Protein AF-A0A9W7B4X2-F1 (afdb_monomer)

Mean predicted aligned error: 4.39 Å

pLDDT: mean 91.76, std 8.65, range [45.5, 98.56]

Foldseek 3Di:
DDEAEAEFAPLLDDPNVVVVLVVLPDPHRYQYAREDCDQVSNVVSLVPHDCVSVPSVSYDYQNADLLDLVRLLVRLVVCVVVAVAHQEYEAEFADDDDPCRCSGQPVSLVSNCVSRVVRHDVNHDYHYDDDVVVVVVVVPDDD

Organism: NCBI:txid1714387

Nearest PDB structures (foldseek):
  3klp-assembly1_X-2  TM=8.507E-01  e=3.560E-06  Homo sapiens
  1fdv-assembly2_D  TM=8.115E-01  e=2.262E-06  Homo sapiens
  3u9l-assembly1_A-2  TM=7.909E-01  e=9.749E-07  Sinorhizobium meliloti
  1yxm-assembly1_B  TM=7.816E-01  e=1.637E-06  Homo sapiens
  1iol-assembly1_A-2  TM=8.169E-01  e=4.921E-06  Homo sapiens

Sequence (143 aa):
MSSKFALITGANRGLGFECVKTILRQTDPYHVLLCSRSVAAGEKAVASLPSSLSAPSRVSVIELDVTSPASITAAVASVKSLAPSLSVLVNNAGILEGEQTLSTNFDAVLAVTQAFMPLLADGSCITTTSSSCGTRFLASLPP

Radius of gyration: 15.55 Å; Cα contacts (8 Å, |Δi|>4): 226; chains: 1; bounding box: 34×35×49 Å

Solvent-accessible surface area (backbone atoms only — not comparable to full-atom values): 7870 Å² total; per-residue (Å²): 135,82,75,37,26,34,39,30,32,43,19,46,44,72,68,32,30,51,48,52,56,54,52,56,69,44,91,62,64,55,33,36,36,36,17,12,75,40,55,69,54,18,50,53,35,59,72,64,52,61,73,91,54,77,40,71,90,38,49,44,71,39,52,36,38,66,77,36,72,68,35,44,53,52,32,49,55,57,42,53,76,77,39,89,42,30,42,32,41,34,44,45,43,67,64,92,75,62,94,55,32,57,50,38,58,46,54,17,49,52,53,51,50,62,68,47,49,88,39,50,41,91,91,41,47,77,46,71,67,80,58,72,65,59,58,53,51,61,71,68,52,82,133

InterPro domains:
  IPR002347 Short-chain dehydrogenase/reductase SDR [PF00106] (4-133)
  IPR002347 Short-chain dehydrogenase/reductase SDR [PR00081] (5-22)
  IPR002347 Short-chain dehydrogenase/reductase SDR [PR00081] (84-95)
  IPR036291 NAD(P)-binding domain superfamily [SSF51735] (1-140)

Structure (mmCIF, N/CA/C/O backbone):
data_AF-A0A9W7B4X2-F1
#
_entry.id   AF-A0A9W7B4X2-F1
#
loop_
_atom_site.group_PDB
_atom_site.id
_atom_site.type_symbol
_atom_site.label_atom_id
_atom_site.label_alt_id
_atom_site.label_comp_id
_atom_site.label_asym_id
_atom_site.label_entity_id
_atom_site.label_seq_id
_atom_site.pdbx_PDB_ins_code
_atom_site.Cartn_x
_atom_site.Cartn_y
_atom_site.Cartn_z
_atom_site.occupancy
_atom_site.B_iso_or_equiv
_atom_site.auth_seq_id
_atom_site.auth_comp_id
_atom_site.auth_asym_id
_atom_site.auth_atom_id
_atom_site.pdbx_PDB_model_num
ATOM 1 N N . MET A 1 1 ? -19.295 -1.940 16.249 1.00 45.50 1 MET A N 1
ATOM 2 C CA . MET A 1 1 ? -18.688 -2.526 15.033 1.00 45.50 1 MET A CA 1
ATOM 3 C C . MET A 1 1 ? -17.197 -2.241 15.080 1.00 45.50 1 MET A C 1
ATOM 5 O O . MET A 1 1 ? -16.849 -1.124 15.433 1.00 45.50 1 MET A O 1
ATOM 9 N N . SER A 1 2 ? -16.340 -3.230 14.817 1.00 62.91 2 SER A N 1
ATOM 10 C CA . SER A 1 2 ? -14.880 -3.038 14.839 1.00 62.91 2 SER A CA 1
ATOM 11 C C . SER A 1 2 ? -14.427 -2.190 13.643 1.00 62.91 2 SER A C 1
ATOM 13 O O . SER A 1 2 ? -14.998 -2.332 12.559 1.00 62.91 2 SER A O 1
ATOM 15 N N . SER A 1 3 ? -13.436 -1.314 13.827 1.00 70.75 3 SER A N 1
ATOM 16 C CA . SER A 1 3 ? -12.833 -0.545 12.728 1.00 70.75 3 SER A CA 1
ATOM 17 C C . SER A 1 3 ? -12.228 -1.493 11.692 1.00 70.75 3 SER A C 1
ATOM 19 O O . SER A 1 3 ? -11.519 -2.435 12.049 1.00 70.75 3 SER A O 1
ATOM 21 N N . LYS A 1 4 ? -12.503 -1.249 10.408 1.00 91.12 4 LYS A N 1
ATOM 22 C CA . LYS A 1 4 ? -11.942 -2.036 9.300 1.00 91.12 4 LYS A CA 1
ATOM 23 C C . LYS A 1 4 ? -10.675 -1.361 8.798 1.00 91.12 4 LYS A C 1
ATOM 25 O O . LYS A 1 4 ? -10.676 -0.152 8.605 1.00 91.12 4 LYS A O 1
ATOM 30 N N . PHE A 1 5 ? -9.608 -2.104 8.541 1.00 95.56 5 PHE A N 1
ATOM 31 C CA . PHE A 1 5 ? -8.361 -1.510 8.052 1.00 95.56 5 PHE A CA 1
ATOM 32 C C . PHE A 1 5 ? -8.197 -1.735 6.548 1.00 95.56 5 PHE A C 1
ATOM 34 O O . PHE A 1 5 ? -8.402 -2.846 6.054 1.00 95.56 5 PHE A O 1
ATOM 41 N N . ALA A 1 6 ? -7.835 -0.671 5.829 1.00 96.62 6 ALA A N 1
ATOM 42 C CA . ALA A 1 6 ? -7.535 -0.699 4.402 1.00 96.62 6 ALA A CA 1
ATOM 43 C C . ALA A 1 6 ? -6.096 -0.232 4.168 1.00 96.62 6 ALA A C 1
ATOM 45 O O . ALA A 1 6 ? -5.769 0.917 4.458 1.00 96.62 6 ALA A O 1
ATOM 46 N N . LEU A 1 7 ? -5.245 -1.110 3.640 1.00 98.25 7 LEU A N 1
ATOM 47 C CA . LEU A 1 7 ? -3.862 -0.790 3.294 1.00 98.25 7 LEU A CA 1
ATOM 48 C C . LEU A 1 7 ? -3.749 -0.465 1.809 1.00 98.25 7 LEU A C 1
ATOM 50 O O . LEU A 1 7 ? -4.221 -1.235 0.977 1.00 98.25 7 LEU A O 1
ATOM 54 N N . ILE A 1 8 ? -3.127 0.665 1.469 1.00 98.38 8 ILE A N 1
ATOM 55 C CA . ILE A 1 8 ? -3.004 1.129 0.080 1.00 98.38 8 ILE A CA 1
ATOM 56 C C . ILE A 1 8 ? -1.545 1.458 -0.212 1.00 98.38 8 ILE A C 1
ATOM 58 O O . ILE A 1 8 ? -0.996 2.395 0.369 1.00 98.38 8 ILE A O 1
ATOM 62 N N . THR A 1 9 ? -0.921 0.726 -1.139 1.00 98.19 9 THR A N 1
ATOM 63 C CA . THR A 1 9 ? 0.468 0.969 -1.559 1.00 98.19 9 THR A CA 1
ATOM 64 C C . THR A 1 9 ? 0.583 2.160 -2.514 1.00 98.19 9 THR A C 1
ATOM 66 O O . THR A 1 9 ? -0.307 2.423 -3.325 1.00 98.19 9 THR A O 1
ATOM 69 N N . GLY A 1 10 ? 1.678 2.926 -2.419 1.00 96.25 10 GLY A N 1
ATOM 70 C CA . GLY A 1 10 ? 1.911 4.093 -3.284 1.00 96.25 10 GLY A CA 1
ATOM 71 C C . GLY A 1 10 ? 0.835 5.179 -3.157 1.00 96.25 10 GLY A C 1
ATOM 72 O O . GLY A 1 10 ? 0.456 5.798 -4.149 1.00 96.25 10 GLY A O 1
ATOM 73 N N . ALA A 1 11 ? 0.307 5.380 -1.950 1.00 97.38 11 ALA A N 1
ATOM 74 C CA . ALA A 1 11 ? -0.899 6.164 -1.698 1.00 97.38 11 ALA A CA 1
ATOM 75 C C . ALA A 1 11 ? -0.646 7.645 -1.376 1.00 97.38 11 ALA A C 1
ATOM 77 O O . ALA A 1 11 ? -1.582 8.388 -1.094 1.00 97.38 11 ALA A O 1
ATOM 78 N N . ASN A 1 12 ? 0.603 8.109 -1.449 1.00 96.25 12 ASN A N 1
ATOM 79 C CA . ASN A 1 12 ? 0.952 9.513 -1.217 1.00 96.25 12 ASN A CA 1
ATOM 80 C C . ASN A 1 12 ? 0.652 10.439 -2.412 1.00 96.25 12 ASN A C 1
ATOM 82 O O . ASN A 1 12 ? 0.851 11.647 -2.311 1.00 96.25 12 ASN A O 1
ATOM 86 N N . ARG A 1 13 ? 0.231 9.892 -3.562 1.00 95.56 13 ARG A N 1
ATOM 87 C CA . ARG A 1 13 ? -0.113 10.650 -4.777 1.00 95.56 13 ARG A CA 1
ATOM 88 C C . ARG A 1 13 ? -1.008 9.840 -5.720 1.00 95.56 13 ARG A C 1
ATOM 90 O O . ARG A 1 13 ? -1.207 8.644 -5.521 1.00 95.56 13 ARG A O 1
ATOM 97 N N . GLY A 1 14 ? -1.487 10.488 -6.784 1.00 95.38 14 GLY A N 1
ATOM 98 C CA . GLY A 1 14 ? -2.168 9.833 -7.906 1.00 95.38 14 GLY A CA 1
ATOM 99 C C . GLY A 1 14 ? -3.404 9.028 -7.490 1.00 95.38 14 GLY A C 1
ATOM 100 O O . GLY A 1 14 ? -4.120 9.417 -6.568 1.00 95.38 14 GLY A O 1
ATOM 101 N N . LEU A 1 15 ? -3.630 7.894 -8.164 1.00 95.38 15 LEU A N 1
ATOM 102 C CA . LEU A 1 15 ? -4.789 7.025 -7.928 1.00 95.38 15 LEU A CA 1
ATOM 103 C C . LEU A 1 15 ? -4.858 6.512 -6.487 1.00 95.38 15 LEU A C 1
ATOM 105 O O . LEU A 1 15 ? -5.928 6.545 -5.892 1.00 95.38 15 LEU A O 1
ATOM 109 N N . GLY A 1 16 ? -3.726 6.134 -5.890 1.00 96.00 16 GLY A N 1
ATOM 110 C CA . GLY A 1 16 ? -3.690 5.683 -4.498 1.00 96.00 16 GLY A CA 1
ATOM 111 C C . GLY A 1 16 ? -4.192 6.744 -3.517 1.00 96.00 16 GLY A C 1
ATOM 112 O O . GLY A 1 16 ? -4.963 6.428 -2.615 1.00 96.00 16 GLY A O 1
ATOM 113 N N . PHE A 1 17 ? -3.837 8.016 -3.723 1.00 96.62 17 PHE A N 1
ATOM 114 C CA . PHE A 1 17 ? -4.340 9.111 -2.886 1.00 96.62 17 PHE A CA 1
ATOM 115 C C . PHE A 1 17 ? -5.830 9.409 -3.127 1.00 96.62 17 PHE A C 1
ATOM 117 O O . PHE A 1 17 ? -6.565 9.729 -2.190 1.00 96.62 17 PHE A O 1
ATOM 124 N N . GLU A 1 18 ? -6.323 9.258 -4.360 1.00 95.88 18 GLU A N 1
ATOM 125 C CA . GLU A 1 18 ? -7.767 9.316 -4.629 1.00 95.88 18 GLU A CA 1
ATOM 126 C C . GLU A 1 18 ? -8.526 8.148 -3.988 1.00 95.88 18 GLU A C 1
ATOM 128 O O . GLU A 1 18 ? -9.634 8.351 -3.483 1.00 95.88 18 GLU A O 1
ATOM 133 N N . CYS A 1 19 ? -7.935 6.949 -3.933 1.00 95.38 19 CYS A N 1
ATOM 134 C CA . CYS A 1 19 ? -8.488 5.818 -3.190 1.00 95.38 19 CYS A CA 1
ATOM 135 C C . CYS A 1 19 ? -8.612 6.156 -1.699 1.00 95.38 19 CYS A C 1
ATOM 137 O O . CYS A 1 19 ? -9.693 5.972 -1.141 1.00 95.38 19 CYS A O 1
ATOM 139 N N . VAL A 1 20 ? -7.572 6.737 -1.080 1.00 95.38 20 VAL A N 1
ATOM 140 C CA . VAL A 1 20 ? -7.622 7.220 0.316 1.00 95.38 20 VAL A CA 1
ATOM 141 C C . VAL A 1 20 ? -8.817 8.158 0.507 1.00 95.38 20 VAL A C 1
ATOM 143 O O . VAL A 1 20 ? -9.682 7.901 1.342 1.00 95.38 20 VAL A O 1
ATOM 146 N N . LYS A 1 21 ? -8.929 9.212 -0.313 1.00 93.94 21 LYS A N 1
ATOM 147 C CA . LYS A 1 21 ? -10.035 10.182 -0.219 1.00 93.94 21 LYS A CA 1
ATOM 148 C C . LYS A 1 21 ? -11.406 9.543 -0.429 1.00 93.94 21 LYS A C 1
ATOM 150 O O . LYS A 1 21 ? -12.377 9.942 0.204 1.00 93.94 21 LYS A O 1
ATOM 155 N N . THR A 1 22 ? -11.507 8.573 -1.328 1.00 93.19 22 THR A N 1
ATOM 156 C CA . THR A 1 22 ? -12.769 7.895 -1.641 1.00 93.19 22 THR A CA 1
ATOM 157 C C . THR A 1 22 ? -13.230 7.003 -0.498 1.00 93.19 22 THR A C 1
ATOM 159 O O . THR A 1 22 ? -14.410 7.051 -0.159 1.00 93.19 22 THR A O 1
ATOM 162 N N . ILE A 1 23 ? -12.313 6.276 0.146 1.00 92.00 23 ILE A N 1
ATOM 163 C CA . ILE A 1 23 ? -1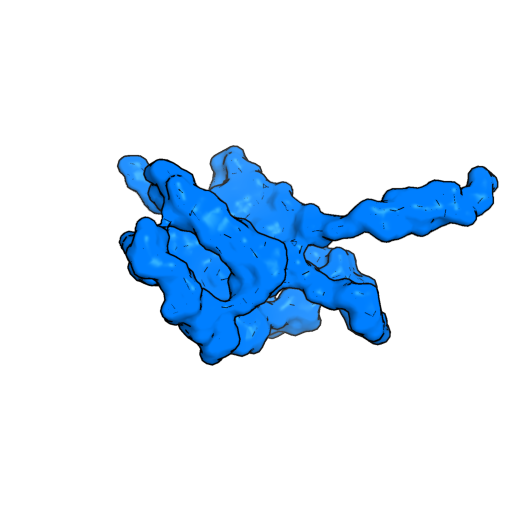2.613 5.479 1.343 1.00 92.00 23 ILE A CA 1
ATOM 164 C C . ILE A 1 23 ? -13.024 6.387 2.505 1.00 92.00 23 ILE A C 1
ATOM 166 O O . ILE A 1 23 ? -14.017 6.110 3.169 1.00 92.00 23 ILE A O 1
ATOM 170 N N . LEU A 1 24 ? -12.323 7.506 2.715 1.00 91.50 24 LEU A N 1
ATOM 171 C CA . LEU A 1 24 ? -12.657 8.457 3.783 1.00 91.50 24 LEU A CA 1
ATOM 172 C C . LEU A 1 24 ? -14.019 9.144 3.594 1.00 91.50 24 LEU A C 1
ATOM 174 O O . LEU A 1 24 ? -14.601 9.606 4.569 1.00 91.50 24 LEU A O 1
ATOM 178 N N . ARG A 1 25 ? -14.538 9.207 2.360 1.00 90.62 25 ARG A N 1
ATOM 179 C CA . ARG A 1 25 ? -15.891 9.711 2.064 1.00 90.62 25 ARG A CA 1
ATOM 180 C C . ARG A 1 25 ? -17.000 8.708 2.369 1.00 90.62 25 ARG A C 1
ATOM 182 O O . ARG A 1 25 ? -18.158 9.113 2.428 1.00 90.62 25 ARG A O 1
ATOM 189 N N . GLN A 1 26 ? -16.680 7.424 2.515 1.00 86.81 26 GLN A N 1
ATOM 190 C CA . GLN A 1 26 ? -17.685 6.414 2.830 1.00 86.81 26 GLN A CA 1
ATOM 191 C C . GLN A 1 26 ? -18.148 6.551 4.282 1.00 86.81 26 GLN A C 1
ATOM 193 O O . GLN A 1 26 ? -17.384 6.929 5.173 1.00 86.81 26 GLN A O 1
ATOM 198 N N . THR A 1 27 ? -19.403 6.184 4.532 1.00 80.94 27 THR A N 1
ATOM 199 C CA . THR A 1 27 ? -19.962 6.103 5.889 1.00 80.94 27 THR A CA 1
ATOM 200 C C . THR A 1 27 ? -19.358 4.955 6.695 1.00 80.94 27 THR A C 1
ATOM 202 O O . THR A 1 27 ? -19.396 4.981 7.924 1.00 80.94 27 THR A O 1
ATOM 205 N N . ASP A 1 28 ? -18.783 3.957 6.018 1.00 81.81 28 ASP A N 1
ATOM 206 C CA . ASP A 1 28 ? -18.143 2.818 6.664 1.00 81.81 28 ASP A CA 1
ATOM 207 C C . ASP A 1 28 ? -16.897 3.236 7.466 1.00 81.81 28 ASP A C 1
ATOM 209 O O . ASP A 1 28 ? -16.098 4.066 7.010 1.00 81.81 28 ASP A O 1
ATOM 213 N N . PRO A 1 29 ? -16.665 2.634 8.648 1.00 84.38 29 PRO A N 1
ATOM 214 C CA . PRO A 1 29 ? -15.595 3.018 9.565 1.00 84.38 29 PRO A CA 1
ATOM 215 C C . PRO A 1 29 ? -14.241 2.403 9.166 1.00 84.38 29 PRO A C 1
ATOM 217 O O . PRO A 1 29 ? -13.604 1.700 9.953 1.00 84.38 29 PRO A O 1
ATOM 220 N N . TYR A 1 30 ? -13.792 2.643 7.932 1.00 91.25 30 TYR A N 1
ATOM 221 C CA . TYR A 1 30 ? -12.448 2.265 7.505 1.00 91.25 30 TYR A CA 1
ATOM 222 C C . TYR A 1 30 ? -11.375 3.192 8.096 1.00 91.25 30 TYR A C 1
ATOM 224 O O . TYR A 1 30 ? -11.492 4.419 8.016 1.00 91.25 30 TYR A O 1
ATOM 232 N N . HIS A 1 31 ? -10.316 2.600 8.641 1.00 94.19 31 HIS A N 1
ATOM 233 C CA . HIS A 1 31 ? -9.043 3.249 8.937 1.00 94.19 31 HIS A CA 1
ATOM 234 C C . HIS A 1 31 ? -8.067 2.953 7.800 1.00 94.19 31 HIS A C 1
ATOM 236 O O . HIS A 1 31 ? -7.854 1.794 7.437 1.00 94.19 31 HIS A O 1
ATOM 242 N N . VAL A 1 32 ? -7.494 3.995 7.208 1.00 96.0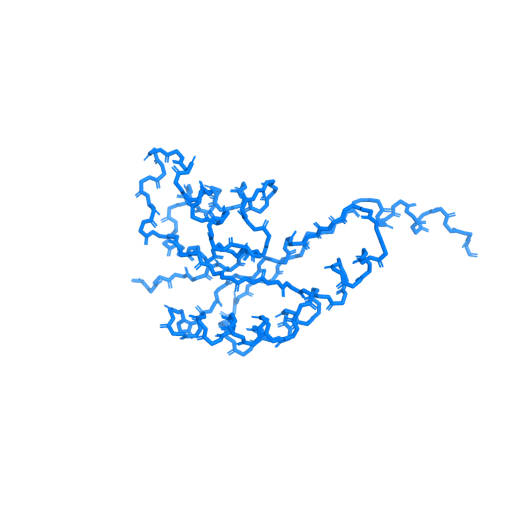6 32 VAL A N 1
ATOM 243 C CA . VAL A 1 32 ? -6.633 3.880 6.032 1.00 96.06 32 VAL A CA 1
ATOM 244 C C . VAL A 1 32 ? -5.170 3.856 6.457 1.00 96.06 32 VAL A C 1
ATOM 246 O O . VAL A 1 32 ? -4.680 4.765 7.121 1.00 96.06 32 VAL A O 1
ATOM 249 N N . LEU A 1 33 ? -4.455 2.821 6.036 1.00 97.69 33 LEU A N 1
ATOM 250 C CA . LEU A 1 33 ? -3.008 2.713 6.155 1.00 97.69 33 LEU A CA 1
ATOM 251 C C . LEU A 1 33 ? -2.406 3.181 4.825 1.00 97.69 33 LEU A C 1
ATOM 253 O O . LEU A 1 33 ? -2.382 2.446 3.834 1.00 97.69 33 LEU A O 1
ATOM 257 N N . LEU A 1 34 ? -2.002 4.451 4.790 1.00 97.75 34 LEU A N 1
ATOM 258 C CA . LEU A 1 34 ? -1.443 5.115 3.617 1.00 97.75 34 LEU A CA 1
ATOM 259 C C . LEU A 1 34 ? 0.039 4.756 3.514 1.00 97.75 34 LEU A C 1
ATOM 261 O O . LEU A 1 34 ? 0.865 5.271 4.268 1.00 97.75 34 LEU A O 1
ATOM 265 N N . CYS A 1 35 ? 0.385 3.891 2.563 1.00 98.31 35 CYS A N 1
ATOM 266 C CA . CYS A 1 35 ? 1.767 3.481 2.366 1.00 98.31 35 CYS A CA 1
ATOM 267 C C . CYS A 1 35 ? 2.513 4.403 1.393 1.00 98.31 35 CYS A C 1
ATOM 269 O O . CYS A 1 35 ? 2.018 4.741 0.312 1.00 98.31 35 CYS A O 1
ATOM 271 N N . SER A 1 36 ? 3.740 4.764 1.760 1.00 97.56 36 SER A N 1
ATOM 272 C CA . SER A 1 36 ? 4.646 5.607 0.976 1.00 97.56 36 SER A CA 1
ATOM 273 C C . SER A 1 36 ? 6.092 5.182 1.212 1.00 97.56 36 SER A C 1
ATOM 275 O O . SER A 1 36 ? 6.443 4.812 2.325 1.00 97.56 36 SER A O 1
ATOM 277 N N . ARG A 1 37 ? 6.964 5.323 0.206 1.00 95.69 37 ARG A N 1
ATOM 278 C CA . ARG A 1 37 ? 8.417 5.102 0.374 1.00 95.69 37 ARG A CA 1
ATOM 279 C C . ARG A 1 37 ? 9.074 6.086 1.339 1.00 95.69 37 ARG A C 1
ATOM 281 O O . ARG A 1 37 ? 10.154 5.836 1.838 1.00 95.69 37 ARG A O 1
ATOM 288 N N . SER A 1 38 ? 8.446 7.239 1.542 1.00 96.50 38 SER A N 1
ATOM 289 C CA . SER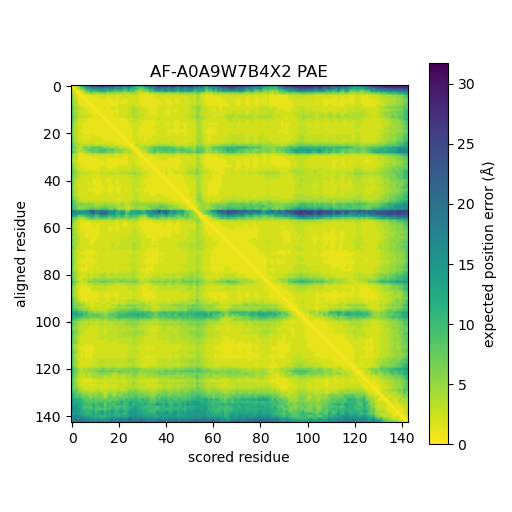 A 1 38 ? 8.910 8.265 2.467 1.00 96.50 38 SER A CA 1
ATOM 290 C C . SER A 1 38 ? 7.765 8.631 3.392 1.00 96.50 38 SER A C 1
ATOM 292 O O . SER A 1 38 ? 6.699 9.045 2.914 1.00 96.50 38 SER A O 1
ATOM 294 N N . VAL A 1 39 ? 8.003 8.512 4.699 1.00 96.81 39 VAL A N 1
ATOM 295 C CA . VAL A 1 39 ? 7.057 8.936 5.739 1.00 96.81 39 VAL A CA 1
ATOM 296 C C . VAL A 1 39 ? 6.693 10.404 5.547 1.00 96.81 39 VAL A C 1
ATOM 298 O O . VAL A 1 39 ? 5.515 10.715 5.422 1.00 96.81 39 VAL A O 1
ATOM 301 N N . ALA A 1 40 ? 7.683 11.280 5.354 1.00 97.75 40 ALA A N 1
ATOM 302 C CA . ALA A 1 40 ? 7.459 12.708 5.122 1.00 97.75 40 ALA A CA 1
ATOM 303 C C . ALA A 1 40 ? 6.547 12.987 3.910 1.00 97.75 40 ALA A C 1
ATOM 305 O O . ALA A 1 40 ? 5.675 13.855 3.959 1.00 97.75 40 ALA A O 1
ATOM 306 N N . ALA A 1 41 ? 6.703 12.237 2.812 1.00 97.44 41 ALA A N 1
ATOM 307 C CA . ALA A 1 41 ? 5.816 12.370 1.654 1.00 97.44 41 ALA A CA 1
ATOM 308 C C . ALA A 1 41 ? 4.385 11.885 1.953 1.00 97.44 41 ALA A C 1
ATOM 310 O O . ALA A 1 41 ? 3.426 12.469 1.448 1.00 97.44 41 ALA A O 1
ATOM 311 N N . GLY A 1 42 ? 4.240 10.836 2.767 1.00 96.75 42 GLY A N 1
ATOM 312 C CA . GLY A 1 42 ? 2.945 10.347 3.237 1.00 96.75 42 GLY A CA 1
ATOM 313 C C . GLY A 1 42 ? 2.263 11.340 4.177 1.00 96.75 42 GLY A C 1
ATOM 314 O O . GLY A 1 42 ? 1.102 11.674 3.967 1.00 96.75 42 GLY A O 1
ATOM 315 N N . GLU A 1 43 ? 2.988 11.887 5.150 1.00 95.62 43 GLU A N 1
ATOM 316 C CA . GLU A 1 43 ? 2.487 12.899 6.087 1.00 95.62 43 GLU A CA 1
ATOM 317 C C . GLU A 1 43 ? 2.053 14.168 5.358 1.00 95.62 43 GLU A C 1
ATOM 319 O O . GLU A 1 43 ? 0.971 14.692 5.619 1.00 95.62 43 GLU A O 1
ATOM 324 N N . LYS A 1 44 ? 2.836 14.618 4.370 1.00 96.06 44 LYS A N 1
ATOM 325 C CA . LYS A 1 44 ? 2.446 15.733 3.500 1.00 96.06 44 LYS A CA 1
ATOM 326 C C . LYS A 1 44 ? 1.151 15.437 2.738 1.00 96.06 44 LYS A C 1
ATOM 328 O O . LYS A 1 44 ? 0.314 16.328 2.603 1.00 96.06 44 LYS A O 1
ATOM 333 N N . ALA A 1 45 ? 0.968 14.206 2.254 1.00 95.12 45 ALA A N 1
ATOM 334 C CA . ALA A 1 45 ? -0.269 13.800 1.591 1.00 95.12 45 ALA A CA 1
ATOM 335 C C . ALA A 1 45 ? -1.459 13.841 2.566 1.00 95.12 45 ALA A C 1
ATOM 337 O O . ALA A 1 45 ? -2.478 14.454 2.251 1.00 95.12 45 ALA A O 1
ATOM 338 N N . VAL A 1 46 ? -1.313 13.285 3.774 1.00 94.81 46 VAL A N 1
ATOM 339 C CA . VAL A 1 46 ? -2.341 13.351 4.829 1.00 94.81 46 VAL A CA 1
ATOM 340 C C . VAL A 1 46 ? -2.682 14.799 5.191 1.00 94.81 46 VAL A C 1
ATOM 342 O O . VAL A 1 46 ? -3.857 15.148 5.251 1.00 94.81 46 VAL A O 1
ATOM 345 N N . ALA A 1 47 ? -1.682 15.665 5.354 1.00 93.19 47 ALA A N 1
ATOM 346 C CA . ALA A 1 47 ? -1.878 17.081 5.667 1.00 93.19 47 ALA A CA 1
ATOM 347 C C . ALA A 1 47 ? -2.596 17.859 4.547 1.00 93.19 47 ALA A C 1
ATOM 349 O O . ALA A 1 47 ? -3.223 18.881 4.809 1.00 93.19 47 ALA A O 1
ATOM 350 N N . SER A 1 48 ? -2.524 17.376 3.303 1.00 93.25 48 SER A N 1
ATOM 351 C CA . SER A 1 48 ? -3.228 17.957 2.151 1.00 93.25 48 SER A CA 1
ATOM 352 C C . SER A 1 48 ? -4.656 17.439 1.957 1.00 93.25 48 SER A C 1
ATOM 354 O O . SER A 1 48 ? -5.336 17.854 1.015 1.00 93.25 48 S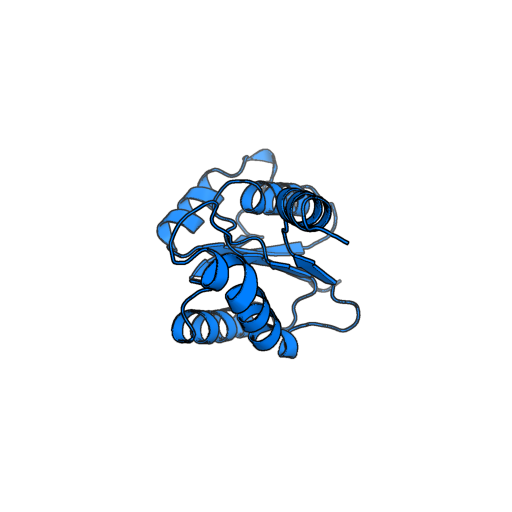ER A O 1
ATOM 356 N N . LEU A 1 49 ? -5.127 16.522 2.811 1.00 92.12 49 LEU A N 1
ATOM 357 C CA . LEU A 1 49 ? -6.508 16.056 2.752 1.00 92.12 49 LEU A CA 1
ATOM 358 C C . LEU A 1 49 ? -7.475 17.225 3.015 1.00 92.12 49 LEU A C 1
ATOM 360 O O . LEU A 1 49 ? -7.245 18.019 3.928 1.00 92.12 49 LEU A O 1
ATOM 364 N N . PRO A 1 50 ? -8.580 17.330 2.252 1.00 88.06 50 PRO A N 1
ATOM 365 C CA . PRO A 1 50 ? -9.602 18.338 2.497 1.00 88.06 50 PRO A CA 1
ATOM 366 C C . PRO A 1 50 ? -10.124 18.277 3.933 1.00 88.06 50 PRO A C 1
ATOM 368 O O . PRO A 1 50 ? -10.439 17.198 4.437 1.00 88.06 50 PRO A O 1
ATOM 371 N N . SER A 1 51 ? -10.302 19.442 4.558 1.00 83.38 51 SER A N 1
ATOM 372 C CA . SER A 1 51 ? -10.856 19.556 5.912 1.00 83.38 51 SER A CA 1
ATOM 373 C C . SER A 1 51 ? -12.228 18.895 6.044 1.00 83.38 51 SER A C 1
ATOM 375 O O . SER A 1 51 ? -12.529 18.331 7.086 1.00 83.38 51 SER A O 1
ATOM 377 N N . SER A 1 52 ? -13.029 18.875 4.973 1.00 82.31 52 SER A N 1
ATOM 378 C CA . SER A 1 52 ? -14.334 18.202 4.924 1.00 82.31 52 SER A CA 1
ATOM 379 C C . SER A 1 52 ? -14.264 16.688 5.128 1.00 82.31 52 SER A C 1
ATOM 381 O O . SER A 1 52 ? -15.279 16.074 5.440 1.00 82.31 52 SER A O 1
ATOM 383 N N . LEU A 1 53 ? -13.097 16.070 4.924 1.00 80.38 53 LEU A N 1
ATOM 384 C CA . LEU A 1 53 ? -12.901 14.647 5.184 1.00 80.38 53 LEU A CA 1
ATOM 385 C C . LEU A 1 53 ? -12.627 14.358 6.662 1.00 80.38 53 LEU A C 1
ATOM 387 O O . LEU A 1 53 ? -12.526 13.181 6.979 1.00 80.38 53 LEU A O 1
ATOM 391 N N . SER A 1 54 ? -12.526 15.389 7.527 1.00 56.19 54 SER A N 1
ATOM 392 C CA . SER A 1 54 ? -12.533 15.385 9.009 1.00 56.19 54 SER A CA 1
ATOM 393 C C . SER A 1 54 ? -12.086 14.085 9.682 1.00 56.19 54 SER A C 1
ATOM 395 O O . SER A 1 54 ? -12.711 13.591 10.618 1.00 56.19 54 SER A O 1
ATOM 397 N N . ALA A 1 55 ? -10.998 13.509 9.184 1.00 63.25 55 ALA A N 1
ATOM 398 C CA . ALA A 1 55 ? -10.510 12.218 9.618 1.00 63.25 55 ALA A CA 1
ATOM 399 C C . ALA A 1 55 ? -8.999 12.010 9.400 1.00 63.25 55 ALA A C 1
ATOM 401 O O . ALA A 1 55 ? -8.614 10.886 9.076 1.00 63.25 55 ALA A O 1
ATOM 402 N N . PRO A 1 56 ? -8.100 13.002 9.617 1.00 62.69 56 PRO A N 1
ATOM 403 C CA . PRO A 1 56 ? -6.677 12.682 9.775 1.00 62.69 56 PRO A CA 1
ATOM 404 C C . PRO A 1 56 ? -6.461 11.568 10.811 1.00 62.69 56 PRO A C 1
ATOM 406 O O . PRO A 1 56 ? -5.606 10.714 10.634 1.00 62.69 56 PRO A O 1
ATOM 409 N N . SER A 1 57 ? -7.309 11.513 11.847 1.00 80.94 57 SER A N 1
ATOM 410 C CA . SER A 1 57 ? -7.319 10.450 12.858 1.00 80.94 57 SER A CA 1
ATOM 411 C C . SER A 1 57 ? -7.645 9.053 12.315 1.00 80.94 57 SER A C 1
ATOM 413 O O . SER A 1 57 ? -7.340 8.073 12.986 1.00 80.94 57 SER A O 1
ATOM 415 N N . ARG A 1 58 ? -8.243 8.942 11.119 1.00 90.31 58 ARG A N 1
ATOM 416 C CA . ARG A 1 58 ? -8.530 7.669 10.436 1.00 90.31 58 ARG A CA 1
ATOM 417 C C . ARG A 1 58 ? -7.486 7.321 9.376 1.00 90.31 58 ARG A C 1
ATOM 419 O O . ARG A 1 58 ? -7.737 6.441 8.553 1.00 90.31 58 ARG A O 1
ATOM 426 N N . VAL A 1 59 ? -6.349 8.019 9.348 1.00 94.56 59 VAL A N 1
ATOM 427 C CA . VAL A 1 59 ? -5.249 7.731 8.427 1.00 94.56 59 VAL A CA 1
ATOM 428 C C . VAL A 1 59 ? -3.953 7.575 9.208 1.00 94.56 59 VAL A C 1
ATOM 430 O O . VAL A 1 59 ? -3.568 8.451 9.975 1.00 94.56 59 VAL A O 1
ATOM 433 N N . SER A 1 60 ? -3.248 6.472 8.982 1.00 95.94 60 SER A N 1
ATOM 434 C CA . SER A 1 60 ? -1.883 6.278 9.477 1.00 95.94 60 SER A CA 1
ATOM 435 C C . SER A 1 60 ? -0.937 6.120 8.300 1.00 95.94 60 SER A C 1
ATOM 437 O O . SER A 1 60 ? -1.237 5.396 7.351 1.00 95.94 60 SER A O 1
ATOM 439 N N . VAL A 1 61 ? 0.203 6.804 8.357 1.00 97.56 61 VAL A N 1
ATOM 440 C CA . VAL A 1 61 ? 1.252 6.678 7.344 1.00 97.56 61 VAL A CA 1
ATOM 441 C C . VAL A 1 61 ? 2.120 5.476 7.689 1.00 97.56 61 VAL A C 1
ATOM 443 O O . VAL A 1 61 ? 2.590 5.358 8.816 1.00 97.56 61 VAL A O 1
ATOM 446 N N . ILE A 1 62 ? 2.332 4.599 6.712 1.00 98.25 62 ILE A N 1
ATOM 447 C CA . ILE A 1 62 ? 3.220 3.441 6.826 1.00 98.25 62 ILE A CA 1
ATOM 448 C C . ILE A 1 62 ? 4.345 3.606 5.810 1.00 98.25 62 ILE A C 1
ATOM 450 O O . ILE A 1 62 ? 4.095 3.807 4.618 1.00 98.25 62 ILE A O 1
ATOM 454 N N . GLU A 1 63 ? 5.589 3.522 6.267 1.00 98.44 63 GLU A N 1
ATOM 455 C CA . GLU A 1 63 ? 6.723 3.458 5.352 1.00 98.44 63 GLU A CA 1
ATOM 456 C C . GLU A 1 63 ? 6.728 2.104 4.643 1.00 98.44 63 GLU A C 1
ATOM 458 O O . GLU A 1 63 ? 6.718 1.058 5.289 1.00 98.44 63 GLU A O 1
ATOM 463 N N . LEU A 1 64 ? 6.706 2.122 3.314 1.00 98.50 64 LEU A N 1
ATOM 464 C CA . LEU A 1 64 ? 6.765 0.915 2.504 1.00 98.50 64 LEU A CA 1
ATOM 465 C C . LEU A 1 64 ? 7.369 1.221 1.135 1.00 98.50 64 LEU A C 1
ATOM 467 O O . LEU A 1 64 ? 6.762 1.895 0.295 1.00 98.50 64 LEU A O 1
ATOM 471 N N . ASP A 1 65 ? 8.542 0.650 0.903 1.00 97.69 65 ASP A N 1
ATOM 472 C CA . ASP A 1 65 ? 9.083 0.396 -0.419 1.00 97.69 65 ASP A CA 1
ATOM 473 C C . ASP A 1 65 ? 8.757 -1.038 -0.831 1.00 97.69 65 ASP A C 1
ATOM 475 O O . ASP A 1 65 ? 9.314 -2.005 -0.313 1.00 97.69 65 ASP A O 1
ATOM 479 N N . VAL A 1 66 ? 7.841 -1.162 -1.789 1.00 97.56 66 VAL A N 1
ATOM 480 C CA . VAL A 1 66 ? 7.360 -2.452 -2.294 1.00 97.56 66 VAL A CA 1
ATOM 481 C C . VAL A 1 66 ? 8.447 -3.257 -3.015 1.00 97.56 66 VAL A C 1
ATOM 483 O O . VAL A 1 66 ? 8.273 -4.450 -3.223 1.00 97.56 66 VAL A O 1
ATOM 486 N N . THR A 1 67 ? 9.570 -2.632 -3.378 1.00 96.31 67 THR A N 1
ATOM 487 C CA . THR A 1 67 ? 10.712 -3.311 -4.010 1.00 96.31 67 THR A CA 1
ATOM 488 C C . THR A 1 67 ? 11.762 -3.799 -3.010 1.00 96.31 67 THR A C 1
ATOM 490 O O . THR A 1 67 ? 12.691 -4.507 -3.391 1.00 96.31 67 THR A O 1
ATOM 493 N N . SER A 1 68 ? 11.620 -3.461 -1.723 1.00 97.94 68 SER A N 1
ATOM 494 C CA . SER A 1 68 ? 12.572 -3.821 -0.670 1.00 97.94 68 SER A CA 1
ATOM 495 C C . SER A 1 68 ? 11.972 -4.863 0.282 1.00 97.94 68 SER A C 1
ATOM 497 O O . SER A 1 68 ? 11.091 -4.529 1.078 1.00 97.94 68 SER A O 1
ATOM 499 N N . PRO A 1 69 ? 12.472 -6.115 0.296 1.00 97.62 69 PRO A N 1
ATOM 500 C CA . PRO A 1 69 ? 11.990 -7.152 1.214 1.00 97.62 69 PRO A CA 1
ATOM 501 C C . PRO A 1 69 ? 12.097 -6.761 2.696 1.00 97.62 69 PRO A C 1
ATOM 503 O O . PRO A 1 69 ? 11.217 -7.081 3.500 1.00 97.62 69 PRO A O 1
ATOM 506 N N . ALA A 1 70 ? 13.153 -6.025 3.057 1.00 98.19 70 ALA A N 1
ATOM 507 C CA . ALA A 1 70 ? 13.335 -5.502 4.408 1.00 98.19 70 ALA A CA 1
ATOM 508 C C . ALA A 1 70 ? 12.265 -4.453 4.752 1.00 98.19 70 ALA A C 1
ATOM 510 O O . ALA A 1 70 ? 11.701 -4.492 5.844 1.00 98.19 70 ALA A O 1
ATOM 511 N N . SER A 1 71 ? 11.936 -3.566 3.804 1.00 98.38 71 SER A N 1
ATOM 512 C CA . SER A 1 71 ? 10.866 -2.580 3.982 1.00 98.38 71 SER A CA 1
ATOM 513 C C . SER A 1 71 ? 9.494 -3.246 4.102 1.00 98.38 71 SER A C 1
ATOM 515 O O . SER A 1 71 ? 8.740 -2.904 5.007 1.00 98.38 71 SER A O 1
ATOM 517 N N . ILE A 1 72 ? 9.195 -4.257 3.277 1.00 98.56 72 ILE A N 1
ATOM 518 C CA . ILE A 1 72 ? 7.955 -5.044 3.381 1.00 98.56 72 ILE A CA 1
ATOM 519 C C . ILE A 1 72 ? 7.845 -5.694 4.766 1.00 98.56 72 ILE A C 1
ATOM 521 O O . ILE A 1 72 ? 6.809 -5.587 5.418 1.00 98.56 72 ILE A O 1
ATOM 525 N N . THR A 1 73 ? 8.920 -6.326 5.242 1.00 98.31 73 THR A N 1
ATOM 526 C CA . THR A 1 73 ? 8.942 -6.988 6.557 1.00 98.31 73 THR A CA 1
ATOM 527 C C . THR A 1 73 ? 8.699 -5.992 7.694 1.00 98.31 73 THR A C 1
ATOM 529 O O . THR A 1 73 ? 7.886 -6.251 8.584 1.00 98.31 73 THR A O 1
ATOM 532 N N . ALA A 1 74 ? 9.358 -4.831 7.646 1.00 98.19 74 ALA A N 1
ATOM 533 C CA . ALA A 1 74 ? 9.158 -3.762 8.619 1.00 98.19 74 ALA A CA 1
ATOM 534 C C . ALA A 1 74 ? 7.718 -3.224 8.582 1.00 98.19 74 ALA A C 1
ATOM 536 O O . ALA A 1 74 ? 7.085 -3.093 9.628 1.00 98.19 74 ALA A O 1
ATOM 537 N N . ALA A 1 75 ? 7.165 -3.002 7.386 1.00 98.31 75 ALA A N 1
ATOM 538 C CA . ALA A 1 75 ? 5.793 -2.542 7.210 1.00 98.31 75 ALA A CA 1
ATOM 539 C C . ALA A 1 75 ? 4.774 -3.545 7.770 1.00 98.31 75 ALA A C 1
ATOM 541 O O . ALA A 1 75 ? 3.845 -3.137 8.460 1.00 98.31 75 ALA A O 1
ATOM 542 N N . VAL A 1 76 ? 4.955 -4.852 7.546 1.00 98.19 76 VAL A N 1
ATOM 543 C CA . VAL A 1 76 ? 4.095 -5.893 8.140 1.00 98.19 76 VAL A CA 1
ATOM 544 C C . VAL A 1 76 ? 4.122 -5.814 9.667 1.00 98.19 76 VAL A C 1
ATOM 546 O O . VAL A 1 76 ? 3.066 -5.867 10.297 1.00 98.19 76 VAL A O 1
ATOM 549 N N . ALA A 1 77 ? 5.300 -5.638 10.272 1.00 97.12 77 ALA A N 1
ATOM 550 C CA . ALA A 1 77 ? 5.424 -5.495 11.721 1.00 97.12 77 ALA A CA 1
ATOM 551 C C . ALA A 1 77 ? 4.712 -4.232 12.244 1.00 97.12 77 ALA A C 1
ATOM 553 O O . ALA A 1 77 ? 3.956 -4.315 13.214 1.00 97.12 77 ALA A O 1
ATOM 554 N N . SER A 1 78 ? 4.892 -3.087 11.575 1.00 96.56 78 SER A N 1
ATOM 555 C CA . SER A 1 78 ? 4.208 -1.830 11.910 1.00 96.56 78 SER A CA 1
ATOM 556 C C . SER A 1 78 ? 2.693 -1.922 11.741 1.00 96.56 78 SER A C 1
ATOM 558 O O . SER A 1 78 ? 1.941 -1.399 12.554 1.00 96.56 78 SER A O 1
ATOM 560 N N . VAL A 1 79 ? 2.216 -2.598 10.700 1.00 96.94 79 VAL A N 1
ATOM 561 C CA . VAL A 1 79 ? 0.780 -2.762 10.460 1.00 96.94 79 VAL A CA 1
ATOM 562 C C . VAL A 1 79 ? 0.171 -3.703 11.486 1.00 96.94 79 VAL A C 1
ATOM 564 O O . VAL A 1 79 ? -0.891 -3.399 12.014 1.00 96.94 79 VAL A O 1
ATOM 567 N N . LYS A 1 80 ? 0.856 -4.792 11.842 1.00 95.44 80 LYS A N 1
ATOM 568 C CA . LYS A 1 80 ? 0.379 -5.751 12.846 1.00 95.44 80 LYS A CA 1
ATOM 569 C C . LYS A 1 80 ? 0.183 -5.122 14.230 1.00 95.44 80 LYS A C 1
ATOM 571 O O . LYS A 1 80 ? -0.690 -5.569 14.969 1.00 95.44 80 LYS A O 1
ATOM 576 N N . SER A 1 81 ? 0.963 -4.100 14.594 1.00 93.00 81 SER A N 1
ATOM 577 C CA . SER A 1 81 ? 0.783 -3.390 15.870 1.00 93.00 81 SER A CA 1
ATOM 578 C C . SER A 1 81 ? -0.401 -2.415 15.864 1.00 93.00 81 SER A C 1
ATOM 580 O O . SER A 1 81 ? -0.962 -2.140 16.923 1.00 93.00 81 SER A O 1
ATOM 582 N N . LEU A 1 82 ? -0.800 -1.917 14.691 1.00 91.75 82 LEU A N 1
ATOM 583 C CA . LEU A 1 82 ? -1.890 -0.946 14.522 1.00 91.75 82 LEU A CA 1
ATOM 584 C C . LEU A 1 82 ? -3.234 -1.606 14.192 1.00 91.75 82 LEU A C 1
ATOM 586 O O . LEU A 1 82 ? -4.285 -1.154 14.643 1.00 91.75 82 LEU A O 1
ATOM 590 N N . ALA A 1 83 ? -3.193 -2.655 13.377 1.00 91.62 83 ALA A N 1
ATOM 591 C CA . ALA A 1 83 ? -4.336 -3.307 12.768 1.00 91.62 83 ALA A CA 1
ATOM 592 C C . ALA A 1 83 ? -4.269 -4.817 13.045 1.00 91.62 83 ALA A C 1
ATOM 594 O O . ALA A 1 83 ? -3.498 -5.526 12.394 1.00 91.62 83 ALA A O 1
ATOM 595 N N . PRO A 1 84 ? -5.098 -5.344 13.967 1.00 86.50 84 PRO A N 1
ATOM 596 C CA . PRO A 1 84 ? -5.157 -6.782 14.237 1.00 86.50 84 PRO A CA 1
ATOM 597 C C . PRO A 1 84 ? -5.552 -7.611 13.010 1.00 86.50 84 PRO A C 1
ATOM 599 O O . PRO A 1 84 ? -5.196 -8.781 12.917 1.00 86.50 84 PRO A O 1
ATOM 602 N N . SER A 1 85 ? -6.306 -7.010 12.082 1.00 93.56 85 SER A N 1
ATOM 603 C CA . SER A 1 85 ? -6.649 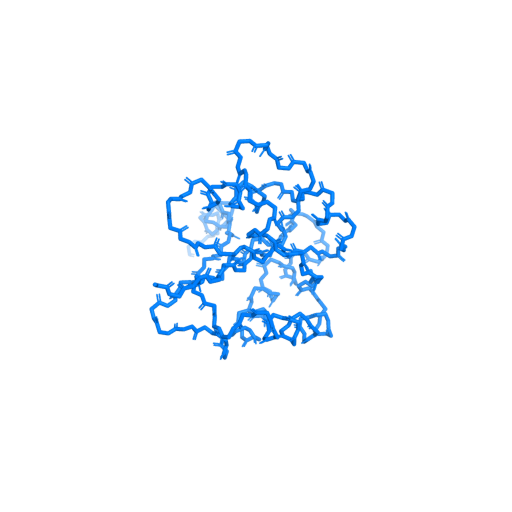-7.608 10.794 1.00 93.56 85 SER A CA 1
ATOM 604 C C . SER A 1 85 ? -6.894 -6.541 9.725 1.00 93.56 85 SER A C 1
ATOM 606 O O . SER A 1 85 ? -7.344 -5.431 10.022 1.00 93.56 85 SER A O 1
ATOM 608 N N . LEU A 1 86 ? -6.608 -6.892 8.474 1.00 95.88 86 LEU A N 1
ATOM 609 C CA . LEU A 1 86 ? -6.846 -6.094 7.280 1.00 95.88 86 LEU A CA 1
ATOM 610 C C . LEU A 1 86 ? -8.099 -6.596 6.561 1.00 95.88 86 LEU A C 1
ATOM 612 O O . LEU A 1 86 ? -8.258 -7.788 6.302 1.00 95.88 86 LEU A O 1
ATOM 616 N N . SER A 1 87 ? -8.982 -5.669 6.201 1.00 95.38 87 SER A N 1
ATOM 617 C CA . SER A 1 87 ? -10.163 -5.965 5.383 1.00 95.38 87 SER A CA 1
ATOM 618 C C . SER A 1 87 ? -9.911 -5.706 3.901 1.00 95.38 87 SER A C 1
ATOM 620 O O . SER A 1 87 ? -10.577 -6.301 3.059 1.00 95.38 87 SER A O 1
ATOM 622 N N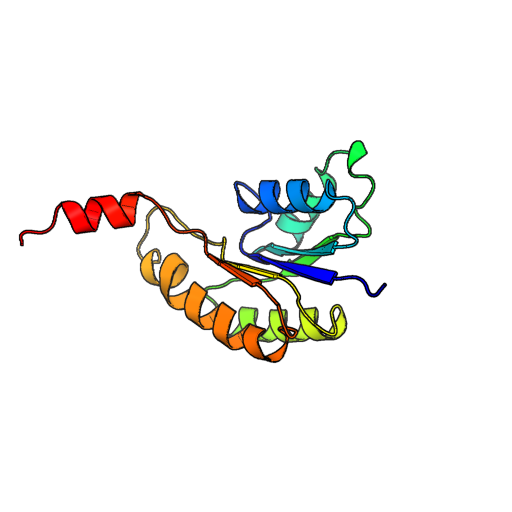 . VAL A 1 88 ? -8.988 -4.799 3.574 1.00 95.81 88 VAL A N 1
ATOM 623 C CA . VAL A 1 88 ? -8.673 -4.434 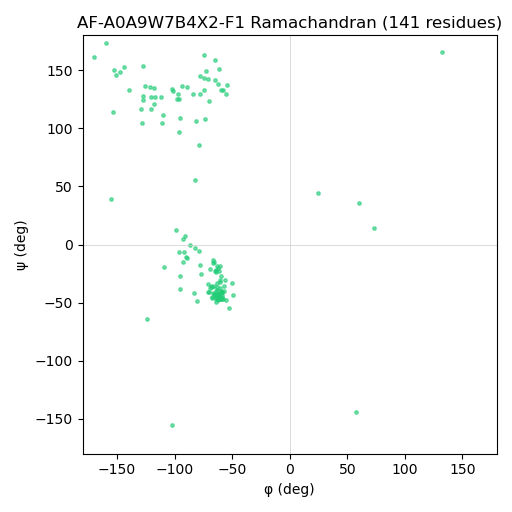2.191 1.00 95.81 88 VAL A CA 1
ATOM 624 C C . VAL A 1 88 ? -7.166 -4.265 2.019 1.00 95.81 88 VAL A C 1
ATOM 626 O O . VAL A 1 88 ? -6.530 -3.565 2.808 1.00 95.81 88 VAL A O 1
ATOM 629 N N . LEU A 1 89 ? -6.621 -4.856 0.957 1.00 97.81 89 LEU A N 1
ATOM 630 C CA . LEU A 1 89 ? -5.278 -4.589 0.445 1.00 97.81 89 LEU A CA 1
ATOM 631 C C . LEU A 1 89 ? -5.382 -4.040 -0.981 1.00 97.81 89 LEU A C 1
ATOM 633 O O . LEU A 1 89 ? -5.904 -4.708 -1.871 1.00 97.81 89 LEU A O 1
ATOM 637 N N . VAL A 1 90 ? -4.867 -2.835 -1.209 1.00 98.12 90 VAL A N 1
ATOM 638 C CA . VAL A 1 90 ? -4.793 -2.208 -2.530 1.00 98.12 90 VAL A CA 1
ATOM 639 C C . VAL A 1 90 ? -3.334 -2.129 -2.976 1.00 98.12 90 VAL A C 1
ATOM 641 O O . VAL A 1 90 ? -2.571 -1.272 -2.524 1.00 98.12 90 VAL A O 1
ATOM 644 N N . ASN A 1 91 ? -2.958 -3.010 -3.900 1.00 98.06 91 ASN A N 1
ATOM 645 C CA . ASN A 1 91 ? -1.675 -2.988 -4.591 1.00 98.06 91 ASN A CA 1
ATOM 646 C C . ASN A 1 91 ? -1.713 -1.922 -5.695 1.00 98.06 91 ASN A C 1
ATOM 648 O O . ASN A 1 91 ? -2.048 -2.213 -6.840 1.00 98.06 91 ASN A O 1
ATOM 652 N N . ASN A 1 92 ? -1.422 -0.673 -5.338 1.00 97.44 92 ASN A N 1
ATOM 653 C CA . ASN A 1 92 ? -1.465 0.467 -6.255 1.00 97.44 92 ASN A CA 1
ATOM 654 C C . ASN A 1 92 ? -0.078 1.035 -6.612 1.00 97.44 92 ASN A C 1
ATOM 656 O O . ASN A 1 92 ? 0.050 1.736 -7.615 1.00 97.44 92 ASN A O 1
ATOM 660 N N . ALA A 1 93 ? 0.960 0.766 -5.817 1.00 94.56 93 ALA A N 1
ATOM 661 C CA . ALA A 1 93 ? 2.315 1.201 -6.135 1.00 94.56 93 ALA A CA 1
ATOM 662 C C . ALA A 1 93 ? 2.737 0.694 -7.523 1.00 94.56 93 ALA A C 1
ATOM 664 O O . ALA A 1 93 ? 2.621 -0.491 -7.817 1.00 94.56 93 ALA A O 1
ATOM 665 N N . GLY A 1 94 ? 3.236 1.606 -8.355 1.00 92.31 94 GLY A N 1
ATOM 666 C CA . GLY A 1 94 ? 3.681 1.293 -9.703 1.00 92.31 94 GLY A CA 1
ATOM 667 C C . GLY A 1 94 ? 4.435 2.450 -10.348 1.00 92.31 94 GLY A C 1
ATOM 668 O O . GLY A 1 94 ? 4.341 3.605 -9.909 1.00 92.31 94 GLY A O 1
ATOM 669 N N . ILE A 1 95 ? 5.194 2.128 -11.389 1.00 92.31 95 ILE A N 1
ATOM 670 C CA . ILE A 1 95 ? 5.937 3.074 -12.228 1.00 92.31 95 ILE A CA 1
ATOM 671 C C . ILE A 1 95 ? 5.603 2.850 -13.706 1.00 92.31 95 ILE A C 1
ATOM 673 O O . ILE A 1 95 ? 5.196 1.759 -14.094 1.00 92.31 95 ILE A O 1
ATOM 677 N N . LEU A 1 96 ? 5.732 3.891 -14.531 1.00 87.94 96 LEU A N 1
ATOM 678 C CA . LEU A 1 96 ? 5.403 3.804 -15.958 1.00 87.94 96 LEU A CA 1
ATOM 679 C C . LEU A 1 96 ? 6.541 3.156 -16.763 1.00 87.94 96 LEU A C 1
ATOM 681 O O . LEU A 1 96 ? 6.304 2.256 -17.562 1.00 87.94 96 LEU A O 1
ATOM 685 N N . GLU A 1 97 ? 7.769 3.620 -16.543 1.00 85.06 97 GLU A N 1
ATOM 686 C CA . GLU A 1 97 ? 8.948 3.297 -17.349 1.00 85.06 97 GLU A CA 1
ATOM 687 C C . GLU A 1 97 ? 10.194 3.203 -16.457 1.00 85.06 97 GLU A C 1
ATOM 689 O O . GLU A 1 97 ? 10.266 3.848 -15.406 1.00 85.06 97 GLU A O 1
ATOM 694 N N . GLY A 1 98 ? 11.171 2.405 -16.893 1.00 88.06 98 GLY A N 1
ATOM 695 C CA . GLY A 1 98 ? 12.440 2.173 -16.203 1.00 88.06 98 GLY A CA 1
ATOM 696 C C . GLY A 1 98 ? 12.806 0.690 -16.110 1.00 88.06 98 GLY A C 1
ATOM 697 O O . GLY A 1 98 ? 11.973 -0.193 -16.305 1.00 88.06 98 GLY A O 1
ATOM 698 N N . GLU A 1 99 ? 14.062 0.403 -15.769 1.00 88.31 99 GLU A N 1
ATOM 699 C CA . GLU A 1 99 ? 14.560 -0.976 -15.610 1.00 88.31 99 GLU A CA 1
ATOM 700 C C . GLU A 1 99 ? 13.827 -1.746 -14.497 1.00 88.31 99 GLU A C 1
ATOM 702 O O . GLU A 1 99 ? 13.744 -2.970 -14.512 1.00 88.31 99 GLU A O 1
ATOM 707 N N . GLN A 1 100 ? 13.237 -1.018 -13.548 1.00 90.19 100 GLN A N 1
ATOM 708 C CA . GLN A 1 100 ? 12.529 -1.562 -12.389 1.00 90.19 100 GLN A CA 1
ATOM 709 C C . GLN A 1 100 ? 11.029 -1.786 -12.639 1.00 90.19 100 GLN A C 1
ATOM 711 O O . GLN A 1 100 ? 10.286 -2.067 -11.697 1.00 90.19 100 GLN A O 1
ATOM 716 N N . THR A 1 101 ? 10.536 -1.623 -13.874 1.00 92.44 101 THR A N 1
ATOM 717 C CA . THR A 1 101 ? 9.092 -1.699 -14.152 1.00 92.44 101 THR A CA 1
ATOM 718 C C . THR A 1 101 ? 8.518 -3.068 -13.803 1.00 92.44 101 THR A C 1
ATOM 720 O O . THR A 1 101 ? 7.484 -3.132 -13.144 1.00 92.44 101 THR A O 1
ATOM 723 N N . LEU A 1 102 ? 9.186 -4.165 -14.176 1.00 91.94 102 LEU A N 1
ATOM 724 C CA . LEU A 1 102 ? 8.722 -5.515 -13.830 1.00 91.94 102 LEU A CA 1
ATOM 725 C C . LEU A 1 102 ? 8.818 -5.782 -12.325 1.00 91.94 102 LEU A C 1
ATOM 727 O O . LEU A 1 102 ? 7.842 -6.226 -11.721 1.00 91.94 102 LEU A O 1
ATOM 731 N N . SER A 1 103 ? 9.943 -5.423 -11.703 1.00 93.25 103 SER A N 1
ATOM 732 C CA . SER A 1 103 ? 10.130 -5.647 -10.269 1.00 93.25 103 SER A CA 1
ATOM 733 C C . SER A 1 103 ? 9.123 -4.868 -9.421 1.00 93.25 103 SER A C 1
ATOM 735 O O . SER A 1 103 ? 8.626 -5.385 -8.427 1.00 93.25 103 SER A O 1
ATOM 737 N N . THR A 1 104 ? 8.757 -3.652 -9.834 1.00 93.25 104 THR A N 1
ATOM 738 C CA . THR A 1 104 ? 7.797 -2.805 -9.109 1.00 93.25 104 THR A CA 1
ATOM 739 C C . THR A 1 104 ? 6.342 -3.149 -9.424 1.00 93.25 104 THR A C 1
ATOM 741 O O . THR A 1 104 ? 5.507 -3.155 -8.524 1.00 93.25 104 THR A O 1
ATOM 744 N N . ASN A 1 105 ? 6.006 -3.410 -10.688 1.00 95.19 105 ASN A N 1
ATOM 745 C CA . ASN A 1 105 ? 4.607 -3.556 -11.102 1.00 95.19 105 ASN A CA 1
ATOM 746 C C . ASN A 1 105 ? 4.117 -5.010 -11.071 1.00 95.19 105 ASN A C 1
ATOM 748 O O . ASN A 1 105 ? 2.910 -5.235 -11.148 1.00 95.19 105 ASN A O 1
ATOM 752 N N . PHE A 1 106 ? 5.022 -5.989 -10.987 1.00 94.25 106 PHE A N 1
ATOM 753 C CA . PHE A 1 106 ? 4.685 -7.412 -10.989 1.00 94.25 106 PHE A CA 1
ATOM 754 C C . PHE A 1 106 ? 5.240 -8.133 -9.757 1.00 94.25 106 PHE A C 1
ATOM 756 O O . PHE A 1 106 ? 4.455 -8.565 -8.910 1.00 94.25 106 PHE A O 1
ATOM 763 N N . ASP A 1 107 ? 6.566 -8.206 -9.600 1.00 95.44 107 ASP A N 1
ATOM 764 C CA . ASP A 1 107 ? 7.178 -8.994 -8.514 1.00 95.44 107 ASP A CA 1
ATOM 765 C C . ASP A 1 107 ? 6.790 -8.450 -7.134 1.00 95.44 107 ASP A C 1
ATOM 767 O O . ASP A 1 107 ? 6.392 -9.196 -6.237 1.00 95.44 107 ASP A O 1
ATOM 771 N N . ALA A 1 108 ? 6.825 -7.127 -6.977 1.00 96.44 108 ALA A N 1
ATOM 772 C CA . ALA A 1 108 ? 6.443 -6.458 -5.743 1.00 96.44 108 ALA A CA 1
ATOM 773 C C . ALA A 1 108 ? 4.965 -6.665 -5.377 1.00 96.44 108 ALA A C 1
ATOM 775 O O . ALA A 1 108 ? 4.640 -6.771 -4.195 1.00 96.44 108 ALA A O 1
ATOM 776 N N . VAL A 1 109 ? 4.062 -6.769 -6.360 1.00 97.06 109 VAL A N 1
ATOM 777 C CA . VAL A 1 109 ? 2.640 -7.059 -6.103 1.00 97.06 109 VAL A CA 1
ATOM 778 C C . VAL A 1 109 ? 2.499 -8.429 -5.449 1.00 97.06 109 VAL A C 1
ATOM 780 O O . VAL A 1 109 ? 1.776 -8.566 -4.458 1.00 97.06 109 VAL A O 1
ATOM 783 N N . LEU A 1 110 ? 3.210 -9.434 -5.967 1.00 97.12 110 LEU A N 1
ATOM 784 C CA . LEU A 1 110 ? 3.225 -10.774 -5.390 1.00 97.12 110 LEU A CA 1
ATOM 785 C C . LEU A 1 110 ? 3.842 -10.762 -3.987 1.00 97.12 110 LEU A C 1
ATOM 787 O O . LEU A 1 110 ? 3.222 -11.266 -3.050 1.00 97.12 110 LEU A O 1
ATOM 791 N N . ALA A 1 111 ? 5.014 -10.142 -3.832 1.00 97.94 111 ALA A N 1
ATOM 792 C CA . ALA A 1 111 ? 5.744 -10.100 -2.567 1.00 97.94 111 ALA A CA 1
ATOM 793 C C . ALA A 1 111 ? 4.939 -9.417 -1.449 1.00 97.94 111 ALA A C 1
ATOM 795 O O . ALA A 1 111 ? 4.811 -9.960 -0.351 1.00 97.94 111 ALA A O 1
ATOM 796 N N . VAL A 1 112 ? 4.337 -8.256 -1.732 1.00 98.25 112 VAL A N 1
ATOM 797 C CA . VAL A 1 112 ? 3.465 -7.546 -0.783 1.00 98.25 112 VAL A CA 1
ATOM 798 C C . VAL A 1 112 ? 2.242 -8.393 -0.449 1.00 98.25 112 VAL A C 1
ATOM 800 O O . VAL A 1 112 ? 1.916 -8.564 0.724 1.00 98.25 112 VAL A O 1
ATOM 803 N N . THR A 1 113 ? 1.583 -8.972 -1.455 1.00 97.69 113 THR A N 1
ATOM 804 C CA . THR A 1 113 ? 0.391 -9.801 -1.233 1.00 97.69 113 THR A CA 1
ATOM 805 C C . THR A 1 113 ? 0.696 -10.985 -0.318 1.00 97.69 113 THR A C 1
ATOM 807 O O . THR A 1 113 ? -0.026 -11.203 0.652 1.00 97.69 113 THR A O 1
ATOM 810 N N . GLN A 1 114 ? 1.789 -11.707 -0.568 1.00 97.81 114 GLN A N 1
ATOM 811 C CA . GLN A 1 114 ? 2.214 -12.836 0.263 1.00 97.81 114 GLN A CA 1
ATOM 812 C C . GLN A 1 114 ? 2.566 -12.404 1.689 1.00 97.81 114 GLN A C 1
ATOM 814 O O . GLN A 1 114 ? 2.161 -13.062 2.645 1.00 97.81 114 GLN A O 1
ATOM 819 N N . ALA A 1 115 ? 3.278 -11.286 1.846 1.00 97.94 115 ALA A N 1
ATOM 820 C CA . ALA A 1 115 ? 3.707 -10.802 3.154 1.00 97.94 115 ALA A CA 1
ATOM 821 C C . ALA A 1 115 ? 2.535 -10.341 4.037 1.00 97.94 115 ALA A C 1
ATOM 823 O O . ALA A 1 115 ? 2.549 -10.563 5.247 1.00 97.94 115 ALA A O 1
ATOM 824 N N . PHE A 1 116 ? 1.508 -9.727 3.441 1.00 97.44 116 PHE A N 1
ATOM 825 C CA . PHE A 1 116 ? 0.320 -9.259 4.159 1.00 97.44 116 PHE A CA 1
ATOM 826 C C . PHE A 1 116 ? -0.795 -10.306 4.261 1.00 97.44 116 PHE A C 1
ATOM 828 O O . PHE A 1 116 ? -1.710 -10.119 5.063 1.00 97.44 116 PHE A O 1
ATOM 835 N N . MET A 1 117 ? -0.712 -11.418 3.521 1.00 95.81 117 MET A N 1
ATOM 836 C CA . MET A 1 117 ? -1.702 -12.501 3.547 1.00 95.81 117 MET A CA 1
ATOM 837 C C . MET A 1 117 ? -2.062 -12.977 4.968 1.00 95.81 117 MET A C 1
ATOM 839 O O . MET A 1 117 ? -3.254 -13.096 5.245 1.00 95.81 117 MET A O 1
ATOM 843 N N . PRO A 1 118 ? -1.111 -13.169 5.908 1.00 95.38 118 PRO A N 1
ATOM 844 C CA . PRO A 1 118 ? -1.442 -13.613 7.265 1.00 95.38 118 PRO A CA 1
ATOM 845 C C . PRO A 1 118 ? -2.234 -12.597 8.102 1.00 95.38 118 PRO A C 1
ATOM 847 O O . PRO A 1 118 ? -2.724 -12.948 9.170 1.00 95.38 118 PRO A O 1
ATOM 850 N N . LEU A 1 119 ? -2.316 -11.334 7.667 1.00 95.19 119 LEU A N 1
ATOM 851 C CA . LEU A 1 119 ? -3.066 -10.275 8.348 1.00 95.19 119 LEU A CA 1
ATOM 852 C C . LEU A 1 119 ? -4.468 -10.073 7.761 1.00 95.19 119 LEU A C 1
ATOM 854 O O . LEU A 1 119 ? -5.236 -9.282 8.302 1.00 95.19 119 LEU A O 1
ATOM 858 N N . LEU A 1 120 ? -4.813 -10.734 6.657 1.00 94.44 120 LEU A N 1
ATOM 859 C CA . LEU A 1 120 ? -6.103 -10.566 5.999 1.00 94.44 120 LEU A CA 1
ATOM 860 C C . LEU A 1 120 ? -7.208 -11.328 6.742 1.00 94.44 120 LEU A C 1
ATOM 862 O O . LEU A 1 120 ? -7.073 -12.513 7.032 1.00 94.44 120 LEU A O 1
ATOM 866 N N . ALA A 1 121 ? -8.308 -10.637 7.042 1.00 90.25 121 ALA A N 1
ATOM 867 C CA . ALA A 1 121 ? -9.490 -11.241 7.653 1.00 90.25 121 ALA A CA 1
ATOM 868 C C . ALA A 1 121 ? -10.288 -12.094 6.651 1.00 90.25 121 ALA A C 1
ATOM 870 O O . ALA A 1 121 ? -10.191 -11.907 5.432 1.00 90.25 121 ALA A O 1
ATOM 871 N N . ASP A 1 122 ? -11.164 -12.956 7.169 1.00 88.25 122 ASP A N 1
ATOM 872 C CA . ASP A 1 122 ? -12.176 -13.635 6.360 1.00 88.25 122 ASP A CA 1
ATOM 873 C C . ASP A 1 122 ? -13.078 -12.613 5.651 1.00 88.25 122 ASP A C 1
ATOM 875 O O . ASP A 1 122 ? -13.544 -11.637 6.247 1.00 88.25 122 ASP A O 1
ATOM 879 N N . GLY A 1 123 ? -13.310 -12.820 4.353 1.00 89.38 123 GLY A N 1
ATOM 880 C CA . GLY A 1 123 ? -14.064 -11.880 3.516 1.00 89.38 123 GLY A CA 1
ATOM 881 C C . GLY A 1 123 ? -13.311 -10.588 3.176 1.00 89.38 123 GLY A C 1
ATOM 882 O O . GLY A 1 123 ? -13.928 -9.622 2.724 1.00 89.38 123 GLY A O 1
ATOM 883 N N . SER A 1 124 ? -11.994 -10.547 3.396 1.00 92.94 124 SER A N 1
ATOM 884 C CA . SER A 1 124 ? -11.146 -9.459 2.910 1.00 92.94 124 SER A CA 1
ATOM 885 C C . SER A 1 124 ? -11.082 -9.412 1.380 1.00 92.94 124 SER A C 1
ATOM 887 O O . SER A 1 124 ? -11.348 -10.390 0.681 1.00 92.94 124 SER A O 1
ATOM 889 N N . CYS A 1 125 ? -10.726 -8.243 0.851 1.00 94.25 125 CYS A N 1
ATOM 890 C CA . CYS A 1 125 ? -10.583 -8.011 -0.581 1.00 94.25 125 CYS A CA 1
ATOM 891 C C . CYS A 1 125 ? -9.165 -7.541 -0.918 1.00 94.25 125 CYS A C 1
ATOM 893 O O . CYS A 1 125 ? -8.622 -6.648 -0.263 1.00 94.25 125 CYS A O 1
ATOM 895 N N . ILE A 1 126 ? -8.586 -8.112 -1.974 1.00 96.69 126 ILE A N 1
ATOM 896 C CA . ILE A 1 126 ? -7.319 -7.665 -2.556 1.00 96.69 126 ILE A CA 1
ATOM 897 C C . ILE A 1 126 ? -7.623 -7.072 -3.928 1.00 96.69 126 ILE A C 1
ATOM 899 O O . ILE A 1 126 ? -8.271 -7.706 -4.755 1.00 96.69 126 ILE A O 1
ATOM 903 N N . THR A 1 127 ? -7.166 -5.850 -4.177 1.00 95.81 127 THR A N 1
ATOM 904 C CA . THR A 1 127 ? -7.304 -5.172 -5.471 1.00 95.81 127 THR A CA 1
ATOM 905 C C . THR A 1 127 ? -5.935 -4.728 -5.960 1.00 95.81 127 THR A C 1
ATOM 907 O O . THR A 1 127 ? -5.152 -4.177 -5.191 1.00 95.81 127 THR A O 1
ATOM 910 N N . THR A 1 128 ? -5.655 -4.928 -7.246 1.00 95.88 128 THR A N 1
ATOM 911 C CA . THR A 1 128 ? -4.381 -4.550 -7.865 1.00 95.88 128 THR A CA 1
ATOM 912 C C . THR A 1 128 ? -4.622 -3.570 -9.002 1.00 95.88 128 THR A C 1
ATOM 914 O O . THR A 1 128 ? -5.397 -3.847 -9.919 1.00 95.88 128 THR A O 1
ATOM 917 N N . THR A 1 129 ? -3.932 -2.433 -8.964 1.00 94.31 129 THR A N 1
ATOM 918 C CA . THR A 1 129 ? -3.913 -1.477 -10.069 1.00 94.31 129 THR A CA 1
ATOM 919 C C . THR A 1 129 ? 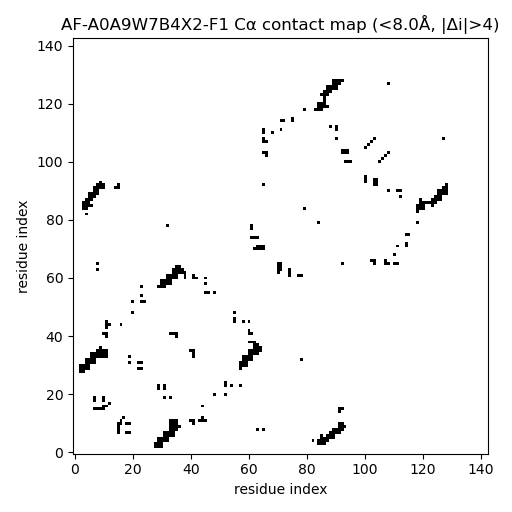-3.061 -2.050 -11.198 1.00 94.31 129 THR A C 1
ATOM 921 O O . THR A 1 129 ? -1.841 -2.125 -11.095 1.00 94.31 129 THR A O 1
ATOM 924 N N . SER A 1 130 ? -3.713 -2.461 -12.283 1.00 91.81 130 SER A N 1
ATOM 925 C CA . SER A 1 130 ? -3.056 -2.844 -13.536 1.00 91.81 130 SER A CA 1
ATOM 926 C C . SER A 1 130 ? -3.186 -1.708 -14.564 1.00 91.81 130 SER A C 1
ATOM 928 O O . SER A 1 130 ? -3.351 -0.542 -14.208 1.00 91.81 130 SER A O 1
ATOM 930 N N . SER A 1 131 ? -3.120 -2.018 -15.856 1.00 89.38 131 SER A N 1
ATOM 931 C CA . SER A 1 131 ? -3.316 -1.047 -16.930 1.00 89.38 131 SER A CA 1
ATOM 932 C C . SER A 1 131 ? -3.892 -1.704 -18.179 1.00 89.3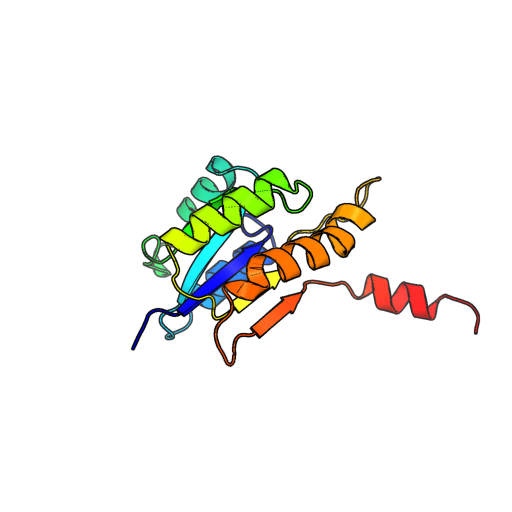8 131 SER A C 1
ATOM 934 O O . SER A 1 131 ? -3.521 -2.822 -18.537 1.00 89.38 131 SER A O 1
ATOM 936 N N . SER A 1 132 ? -4.733 -0.963 -18.906 1.00 89.12 132 SER A N 1
ATOM 937 C CA . SER A 1 132 ? -5.191 -1.361 -20.247 1.00 89.12 132 SER A CA 1
ATOM 938 C C . SER A 1 132 ? -4.044 -1.509 -21.258 1.00 89.12 132 SER A C 1
ATOM 940 O O . SER A 1 132 ? -4.199 -2.188 -22.269 1.00 89.12 132 SER A O 1
ATOM 942 N N . CYS A 1 133 ? -2.866 -0.933 -20.991 1.00 83.38 133 CYS A N 1
ATOM 943 C CA . CYS A 1 133 ? -1.679 -1.174 -21.811 1.00 83.38 133 CYS A CA 1
ATOM 944 C C . CYS A 1 133 ? -1.283 -2.658 -21.829 1.00 83.38 133 CYS A C 1
ATOM 946 O O . CYS A 1 133 ? -0.823 -3.138 -22.860 1.00 83.38 133 CYS A O 1
ATOM 948 N N . GLY A 1 134 ? -1.515 -3.398 -20.736 1.00 79.44 134 GLY A N 1
ATOM 949 C CA . GLY A 1 134 ? -1.234 -4.834 -20.680 1.00 79.44 134 GLY A CA 1
ATOM 950 C C . GLY A 1 134 ? -2.117 -5.636 -21.636 1.00 79.44 134 GLY A C 1
ATOM 951 O O . GLY A 1 134 ? -1.619 -6.458 -22.401 1.00 79.44 134 GLY A O 1
ATOM 952 N N . THR A 1 135 ? -3.421 -5.348 -21.667 1.00 80.25 135 THR A N 1
ATOM 953 C CA . THR A 1 135 ? -4.347 -6.029 -22.587 1.00 80.25 135 THR A CA 1
ATOM 954 C C . THR A 1 135 ? -4.094 -5.644 -24.042 1.00 80.25 135 THR A C 1
ATOM 956 O O . THR A 1 135 ? -4.144 -6.506 -24.916 1.00 80.25 135 THR A O 1
ATOM 959 N N . ARG A 1 136 ? -3.756 -4.377 -24.314 1.00 81.56 136 ARG A N 1
ATOM 960 C CA . ARG A 1 136 ? -3.372 -3.923 -25.661 1.00 81.56 136 ARG A CA 1
ATOM 961 C C . ARG A 1 136 ? -2.092 -4.585 -26.163 1.00 81.56 136 ARG A C 1
ATOM 963 O O . ARG A 1 136 ? -2.035 -4.947 -27.331 1.00 81.56 136 ARG A O 1
ATOM 970 N N . PHE A 1 137 ? -1.092 -4.757 -25.298 1.00 81.50 137 PHE A N 1
ATOM 971 C CA . PHE A 1 137 ? 0.139 -5.452 -25.663 1.00 81.50 137 PHE A CA 1
ATOM 972 C C . PHE A 1 137 ? -0.137 -6.909 -26.045 1.00 81.50 137 PHE A C 1
ATOM 974 O O . PHE A 1 137 ? 0.282 -7.341 -27.115 1.00 81.50 137 PHE A O 1
ATOM 981 N N . LEU A 1 138 ? -0.916 -7.640 -25.241 1.00 77.75 138 LEU A N 1
ATOM 982 C CA . LEU A 1 138 ? -1.300 -9.020 -25.565 1.00 77.75 138 LEU A CA 1
ATOM 983 C C . LEU A 1 138 ? -2.058 -9.112 -26.894 1.00 77.75 138 LEU A C 1
ATOM 985 O O . LEU A 1 138 ? -1.772 -9.993 -27.694 1.00 77.75 138 LEU A O 1
ATOM 989 N N . ALA A 1 139 ? -2.963 -8.168 -27.163 1.00 83.62 139 ALA A N 1
ATOM 990 C CA . ALA A 1 139 ? -3.693 -8.106 -28.429 1.00 83.62 139 ALA A CA 1
ATOM 991 C C . ALA A 1 139 ? -2.805 -7.783 -29.649 1.00 83.62 139 ALA A C 1
ATOM 993 O O . ALA A 1 139 ? -3.247 -7.969 -30.779 1.00 83.62 139 ALA A O 1
ATOM 994 N N . SER A 1 140 ? -1.584 -7.280 -29.438 1.00 85.56 140 SER A N 1
ATOM 995 C CA . SER A 1 140 ? -0.618 -7.002 -30.509 1.00 85.56 140 SER A CA 1
ATOM 996 C C . SER A 1 140 ? 0.299 -8.184 -30.840 1.00 85.56 140 SER A C 1
ATOM 998 O O . SER A 1 140 ? 1.008 -8.130 -31.845 1.00 85.56 140 SER A O 1
ATOM 1000 N N . LEU A 1 141 ? 0.301 -9.239 -30.016 1.00 81.31 141 LEU A N 1
ATOM 1001 C CA . LEU A 1 141 ? 1.089 -10.441 -30.274 1.00 81.31 141 LEU A CA 1
ATOM 1002 C C . LEU A 1 141 ? 0.446 -11.266 -31.403 1.00 81.31 141 LEU A C 1
ATOM 1004 O O . LEU A 1 141 ? -0.783 -11.318 -31.496 1.00 81.31 141 LEU A O 1
ATOM 1008 N N . PRO A 1 142 ? 1.251 -11.905 -32.271 1.00 80.69 142 PRO A N 1
ATOM 1009 C CA . PRO A 1 142 ? 0.724 -12.829 -33.267 1.00 80.69 142 PRO A CA 1
ATOM 1010 C C . PRO A 1 142 ? 0.013 -14.021 -32.591 1.00 80.69 142 PRO A C 1
ATOM 1012 O O . PRO A 1 142 ? 0.378 -14.370 -31.465 1.00 80.69 142 PRO A O 1
ATOM 1015 N N . PRO A 1 143 ? -1.000 -14.611 -33.257 1.00 76.31 143 PRO A N 1
ATOM 1016 C CA . PRO A 1 143 ? -1.774 -15.737 -32.732 1.00 76.31 143 PRO A CA 1
ATOM 1017 C C . PRO A 1 143 ? -0.945 -17.012 -32.545 1.00 76.31 143 PRO A C 1
ATOM 1019 O O . PRO A 1 143 ? 0.046 -17.200 -33.290 1.00 76.31 143 PRO A O 1
#

Secondary structure (DSSP, 8-state):
-PPEEEEETTTTSHHHHHHHHHHHTSSS-EEEEEEESSHHHHHHHHHTS-GGG--GGGEEEEE--TT-HHHHHHHHHHHHHH-SSEEEEEE----SSSTTHHIIIIIHHHHHHHHHGGGEEEEEEEEE---HHHHHHHHHS--